Protein AF-A0A0T5NWV4-F1 (afdb_monomer)

Foldseek 3Di:
DVVLLVVLLVVLVVLLVVLLVVLQVVLCVVLVPPPCNVVSNVLSVVLSVVLSVVLNVLSVVLSVCQVVVVVCNPVSSVVSSVVSNVVSVVSSVVSNVVSVVVSVVVVVVVVD

Nearest PDB structures (foldseek):
  5j0l-assembly3_F  TM=4.935E-01  e=6.313E+00  synthetic construct
  4uy3-assembly1_A  TM=4.030E-01  e=5.336E+00  Staphylococcus aureus
  8rz0-assembly3_E  TM=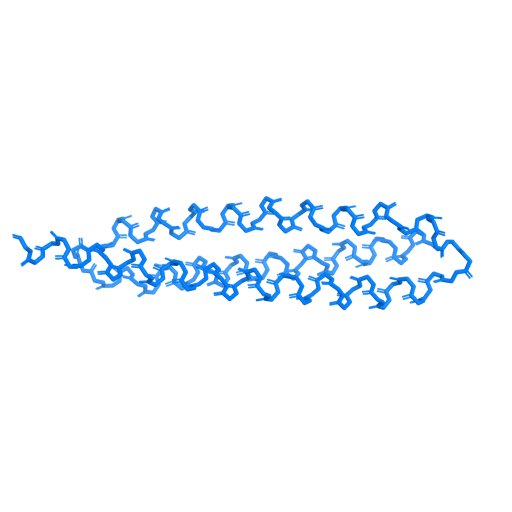3.520E-01  e=9.883E+00  synthetic construct

Structure (mmCIF, N/CA/C/O backbone):
data_AF-A0A0T5NWV4-F1
#
_entry.id   AF-A0A0T5NWV4-F1
#
loop_
_atom_site.group_PDB
_atom_site.id
_atom_site.type_symbol
_atom_site.label_atom_id
_atom_site.label_alt_id
_atom_site.label_comp_id
_atom_site.label_asym_id
_atom_site.label_entity_id
_atom_site.label_seq_id
_atom_site.pdbx_PDB_ins_code
_atom_site.Cartn_x
_atom_site.Cartn_y
_atom_site.Cartn_z
_atom_site.occupancy
_atom_site.B_iso_or_equiv
_atom_site.auth_seq_id
_atom_site.auth_comp_id
_atom_site.auth_asym_id
_atom_site.auth_atom_id
_atom_site.pdbx_PDB_model_num
ATOM 1 N N . MET A 1 1 ? 10.587 2.451 -20.907 1.00 79.25 1 MET A N 1
ATOM 2 C CA . MET A 1 1 ? 10.941 2.256 -19.482 1.00 79.25 1 MET A CA 1
ATOM 3 C C . MET A 1 1 ? 10.129 3.151 -18.555 1.00 79.25 1 MET A C 1
ATOM 5 O O . MET A 1 1 ? 9.377 2.618 -17.756 1.00 79.25 1 MET A O 1
ATOM 9 N N . MET A 1 2 ? 10.230 4.485 -18.679 1.00 84.50 2 MET A N 1
ATOM 10 C CA . MET A 1 2 ? 9.574 5.409 -17.738 1.00 84.50 2 MET A CA 1
ATOM 11 C C . MET A 1 2 ? 8.054 5.282 -17.689 1.00 84.50 2 MET A C 1
ATOM 13 O O . MET A 1 2 ? 7.494 5.255 -16.601 1.00 84.50 2 MET A O 1
ATOM 17 N N . VAL A 1 3 ? 7.399 5.114 -18.842 1.00 87.94 3 VAL A N 1
ATOM 18 C CA . VAL A 1 3 ? 5.945 4.891 -18.889 1.00 87.94 3 VAL A CA 1
ATOM 19 C C . VAL A 1 3 ? 5.552 3.651 -18.079 1.00 87.94 3 VAL A C 1
ATOM 21 O O . VAL A 1 3 ? 4.693 3.760 -17.216 1.00 87.94 3 VAL A O 1
ATOM 24 N N . PHE A 1 4 ? 6.239 2.517 -18.277 1.00 86.94 4 PHE A N 1
ATOM 25 C CA . PHE A 1 4 ? 5.974 1.272 -17.542 1.00 86.94 4 PHE A CA 1
ATOM 26 C C . PHE A 1 4 ? 6.171 1.420 -16.030 1.00 86.94 4 PHE A C 1
ATOM 28 O O . PHE A 1 4 ? 5.342 0.947 -15.254 1.00 86.94 4 PHE A O 1
ATOM 35 N N . LEU A 1 5 ? 7.237 2.107 -15.612 1.00 88.00 5 LEU A N 1
ATOM 36 C CA . LEU A 1 5 ? 7.539 2.347 -14.201 1.00 88.00 5 LEU A CA 1
ATOM 37 C C . LEU A 1 5 ? 6.480 3.241 -13.535 1.00 88.00 5 LEU A C 1
ATOM 39 O O . LEU A 1 5 ? 5.979 2.904 -12.465 1.00 88.00 5 LEU A O 1
ATOM 43 N N . LEU A 1 6 ? 6.081 4.332 -14.197 1.00 90.38 6 LEU A N 1
ATOM 44 C CA . LEU A 1 6 ? 5.016 5.220 -13.720 1.00 90.38 6 LEU A CA 1
ATOM 45 C C . LEU A 1 6 ? 3.670 4.496 -13.643 1.00 90.38 6 LEU A C 1
ATOM 47 O O . LEU A 1 6 ? 2.975 4.608 -12.634 1.00 90.38 6 LEU A O 1
ATOM 51 N N . SER A 1 7 ? 3.317 3.712 -14.667 1.00 91.31 7 SER A N 1
ATOM 52 C CA . SER A 1 7 ? 2.093 2.909 -14.639 1.00 91.31 7 SER A CA 1
ATOM 53 C C . SER A 1 7 ? 2.123 1.862 -13.525 1.00 91.31 7 SER A C 1
ATOM 55 O O . SER A 1 7 ? 1.119 1.699 -12.841 1.00 91.31 7 SER A O 1
ATOM 57 N N . PHE A 1 8 ? 3.265 1.204 -13.287 1.00 91.62 8 PHE A N 1
ATOM 58 C CA . PHE A 1 8 ? 3.418 0.223 -12.209 1.00 91.62 8 PHE A CA 1
ATOM 59 C C . PHE A 1 8 ? 3.208 0.868 -10.836 1.00 91.62 8 PHE A C 1
ATOM 61 O O . PHE A 1 8 ? 2.383 0.392 -10.060 1.00 91.62 8 PHE A O 1
ATOM 68 N N . ILE A 1 9 ? 3.897 1.980 -10.560 1.00 91.88 9 ILE A N 1
ATOM 69 C CA . ILE A 1 9 ? 3.762 2.711 -9.294 1.00 91.88 9 ILE A CA 1
ATOM 70 C C . ILE A 1 9 ? 2.317 3.189 -9.107 1.00 91.88 9 ILE A C 1
ATOM 72 O O . ILE A 1 9 ? 1.751 3.007 -8.031 1.00 91.88 9 ILE A O 1
ATOM 76 N N . GLY A 1 10 ? 1.697 3.745 -10.152 1.00 92.75 10 GLY A N 1
ATOM 77 C CA . GLY A 1 10 ? 0.310 4.208 -10.104 1.00 92.75 10 GLY A CA 1
ATOM 78 C C . GLY A 1 10 ? -0.684 3.087 -9.789 1.00 92.75 10 GLY A C 1
ATOM 79 O O . GLY A 1 10 ? -1.492 3.224 -8.872 1.00 92.75 10 GLY A O 1
ATOM 80 N N . LEU A 1 11 ? -0.597 1.958 -10.498 1.00 92.88 11 LEU A N 1
ATOM 81 C CA . LEU A 1 11 ? -1.457 0.788 -10.280 1.00 92.88 11 LEU A CA 1
ATOM 82 C C . LEU A 1 11 ? -1.249 0.169 -8.893 1.00 92.88 11 LEU A C 1
ATOM 84 O O . LEU A 1 11 ? -2.222 -0.162 -8.215 1.00 92.88 11 LEU A O 1
ATOM 88 N N . ALA A 1 12 ? 0.001 0.039 -8.451 1.00 91.44 12 ALA A N 1
ATOM 89 C CA . ALA A 1 12 ? 0.325 -0.565 -7.166 1.00 91.44 12 ALA A CA 1
ATOM 90 C C . ALA A 1 12 ? -0.108 0.318 -5.983 1.00 91.44 12 ALA A C 1
ATOM 92 O O . ALA A 1 12 ? -0.686 -0.188 -5.020 1.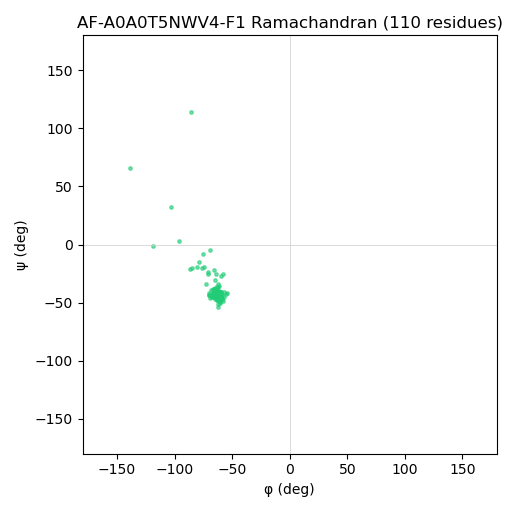00 91.44 12 ALA A O 1
ATOM 93 N N . LEU A 1 13 ? 0.093 1.639 -6.067 1.00 91.50 13 LEU A N 1
ATOM 94 C CA . LEU A 1 13 ? -0.407 2.581 -5.061 1.00 91.50 13 LEU A CA 1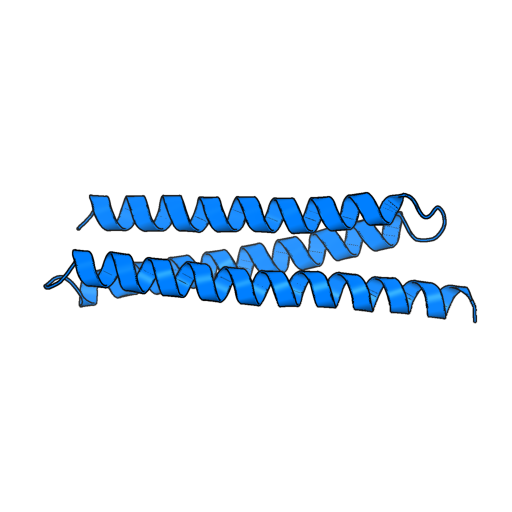
ATOM 95 C C . LEU A 1 13 ? -1.935 2.647 -5.048 1.00 91.50 13 LEU A C 1
ATOM 97 O O . LEU A 1 13 ? -2.524 2.714 -3.970 1.00 91.50 13 LEU A O 1
ATOM 101 N N . ALA A 1 14 ? -2.588 2.580 -6.212 1.00 93.56 14 ALA A N 1
ATOM 102 C CA . ALA A 1 14 ? -4.044 2.500 -6.286 1.00 93.56 14 ALA A CA 1
ATOM 103 C C . ALA A 1 14 ? -4.567 1.225 -5.605 1.00 93.56 14 ALA A C 1
ATOM 105 O O . ALA A 1 14 ? -5.480 1.302 -4.783 1.00 93.56 14 ALA A O 1
ATOM 106 N N . ALA A 1 15 ? -3.953 0.068 -5.876 1.00 92.00 15 ALA A N 1
ATOM 107 C CA . ALA A 1 15 ? -4.301 -1.192 -5.222 1.00 92.00 15 ALA A CA 1
A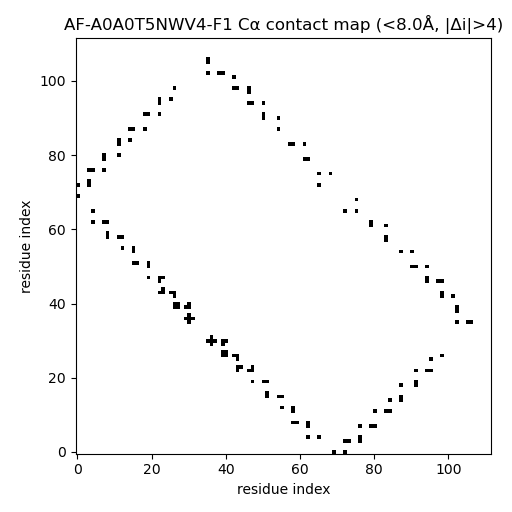TOM 108 C C . ALA A 1 15 ? -4.102 -1.117 -3.699 1.00 92.00 15 ALA A C 1
ATOM 110 O O . ALA A 1 15 ? -4.988 -1.506 -2.938 1.00 92.00 15 ALA A O 1
ATOM 111 N N . LEU A 1 16 ? -2.977 -0.553 -3.251 1.00 91.44 16 LEU A N 1
ATOM 112 C CA . LEU A 1 16 ? -2.689 -0.340 -1.835 1.00 91.44 16 LEU A CA 1
ATOM 113 C C . LEU A 1 16 ? -3.741 0.566 -1.184 1.00 91.44 16 LEU A C 1
ATOM 115 O O . LEU A 1 16 ? -4.301 0.200 -0.156 1.00 91.44 16 LEU A O 1
ATOM 119 N N . ALA A 1 17 ? -4.082 1.697 -1.803 1.00 92.62 17 ALA A N 1
ATOM 120 C CA . ALA A 1 17 ? -5.099 2.613 -1.294 1.00 92.62 17 ALA A CA 1
ATOM 121 C C . ALA A 1 17 ? -6.487 1.954 -1.192 1.00 92.62 17 ALA A C 1
ATOM 123 O O . ALA A 1 17 ? -7.190 2.145 -0.196 1.00 92.62 17 ALA A O 1
ATOM 124 N N . VAL A 1 18 ? -6.874 1.148 -2.188 1.00 95.38 18 VAL A N 1
ATOM 125 C CA . VAL A 1 18 ? -8.141 0.397 -2.184 1.00 95.38 18 VAL A CA 1
ATOM 126 C C . VAL A 1 18 ? -8.173 -0.615 -1.038 1.00 95.38 18 VAL A C 1
ATOM 128 O O . VAL A 1 18 ? -9.148 -0.652 -0.285 1.00 95.38 18 VAL A O 1
ATOM 131 N N . LEU A 1 19 ? -7.107 -1.399 -0.859 1.00 90.38 19 LEU A N 1
ATOM 132 C CA . LEU A 1 19 ? -7.020 -2.394 0.213 1.00 90.38 19 LEU A CA 1
ATOM 133 C C . LEU A 1 19 ? -7.005 -1.736 1.596 1.00 90.38 19 LEU A C 1
ATOM 135 O O . LEU A 1 19 ? -7.753 -2.154 2.478 1.00 90.38 19 LEU A O 1
ATOM 139 N N . THR A 1 20 ? -6.246 -0.655 1.777 1.00 91.62 20 THR A N 1
ATOM 140 C CA . THR A 1 20 ? -6.248 0.126 3.022 1.00 91.62 20 THR A CA 1
ATOM 141 C C . THR A 1 20 ? -7.642 0.663 3.337 1.00 91.62 20 THR A C 1
ATOM 143 O O . THR A 1 20 ? -8.104 0.563 4.476 1.00 91.62 20 THR A O 1
ATOM 146 N N . ARG A 1 21 ? -8.361 1.183 2.333 1.00 92.69 21 ARG A N 1
ATOM 147 C CA . ARG A 1 21 ? -9.747 1.636 2.511 1.00 92.69 21 ARG A CA 1
ATOM 148 C C . ARG A 1 21 ? -10.660 0.490 2.945 1.00 92.69 21 ARG A C 1
ATOM 150 O O . ARG A 1 21 ? -11.498 0.700 3.818 1.00 92.69 21 ARG A O 1
ATOM 157 N N . MET A 1 22 ? -10.482 -0.707 2.389 1.00 92.44 22 MET A N 1
ATOM 158 C CA . MET A 1 22 ? -11.234 -1.895 2.801 1.00 92.44 22 MET A CA 1
ATOM 159 C C . MET A 1 22 ? -10.938 -2.300 4.251 1.00 92.44 22 MET A C 1
ATOM 161 O O . MET A 1 22 ? -11.876 -2.598 4.986 1.00 92.44 22 MET A O 1
ATOM 165 N N . ILE A 1 23 ? -9.681 -2.237 4.709 1.00 88.44 23 ILE A N 1
ATOM 166 C CA . ILE A 1 23 ? -9.324 -2.498 6.120 1.00 88.44 23 ILE A CA 1
ATOM 167 C C . ILE A 1 23 ? -10.062 -1.521 7.049 1.00 88.44 23 ILE A C 1
ATOM 169 O O . ILE A 1 23 ? -10.677 -1.937 8.033 1.00 88.44 23 ILE A O 1
ATOM 173 N N . LEU A 1 24 ? -10.049 -0.226 6.720 1.00 87.56 24 LEU A N 1
ATOM 174 C CA . LEU A 1 24 ? -10.735 0.803 7.508 1.00 87.56 24 LEU A CA 1
ATOM 175 C C . LEU A 1 24 ? -12.260 0.632 7.491 1.00 87.56 24 LEU A C 1
ATOM 177 O O . LEU A 1 24 ? -12.902 0.804 8.527 1.00 87.56 24 LEU A O 1
ATOM 181 N N . LEU A 1 25 ? -12.836 0.259 6.343 1.00 88.75 25 LEU A N 1
ATOM 182 C CA . LEU A 1 25 ? -14.260 -0.061 6.218 1.00 88.75 25 LEU A CA 1
ATOM 183 C C . LEU A 1 25 ? -14.646 -1.234 7.124 1.00 88.75 25 LEU A C 1
ATOM 185 O O . LEU A 1 25 ? -15.605 -1.118 7.883 1.00 88.75 25 LEU A O 1
ATOM 189 N N . ILE A 1 26 ? -13.869 -2.321 7.126 1.00 86.12 26 ILE A N 1
ATOM 190 C CA . ILE A 1 26 ? -14.102 -3.472 8.014 1.00 86.12 26 ILE A CA 1
ATOM 191 C C . ILE A 1 26 ? -14.046 -3.041 9.486 1.00 86.12 26 ILE A C 1
ATOM 193 O O . ILE A 1 26 ? -14.919 -3.414 10.268 1.00 86.12 26 ILE A O 1
ATOM 197 N N . GLY A 1 27 ? -13.065 -2.214 9.860 1.00 82.38 27 GLY A N 1
ATOM 198 C CA . GLY A 1 27 ? -12.969 -1.654 11.210 1.00 82.38 27 GLY A CA 1
ATOM 199 C C . GLY A 1 27 ? -14.154 -0.762 11.592 1.00 82.38 27 GLY A C 1
ATOM 200 O O . GLY A 1 27 ? -14.572 -0.756 12.747 1.00 82.38 27 GLY A O 1
ATOM 201 N N . SER A 1 28 ? -14.727 -0.035 10.628 1.00 81.44 28 SER A N 1
ATOM 202 C CA . SER A 1 28 ? -15.911 0.801 10.857 1.00 81.44 28 SER A CA 1
ATOM 203 C C . SER A 1 28 ? -17.197 -0.007 11.049 1.00 81.44 28 SER A C 1
ATOM 205 O O . SER A 1 28 ? -18.006 0.373 11.885 1.00 81.44 28 SER A O 1
ATOM 207 N N . MET A 1 29 ? -17.347 -1.150 10.369 1.00 79.56 29 MET A N 1
ATOM 208 C CA . MET A 1 29 ? -18.506 -2.048 10.524 1.00 79.56 29 MET A CA 1
ATOM 209 C C . MET A 1 29 ? -18.507 -2.792 11.870 1.00 79.56 29 MET A C 1
ATOM 211 O O . MET A 1 29 ? -19.546 -3.189 12.375 1.00 79.56 29 MET A O 1
ATOM 215 N N . GLN A 1 30 ? -17.338 -2.981 12.487 1.00 70.06 30 GLN A N 1
ATOM 216 C CA . GLN A 1 30 ? -17.213 -3.586 13.824 1.00 70.06 30 GLN A CA 1
ATOM 217 C C . GLN A 1 30 ? -17.617 -2.615 14.951 1.00 70.06 30 GLN A C 1
ATOM 219 O O . GLN A 1 30 ? -17.690 -3.002 16.117 1.00 70.06 30 GLN A O 1
ATOM 224 N N . ARG A 1 31 ? -17.857 -1.342 14.615 1.00 58.22 31 ARG A N 1
ATOM 225 C CA . ARG A 1 31 ? -18.117 -0.256 15.564 1.00 58.22 31 ARG A CA 1
ATOM 226 C C . ARG A 1 31 ? -19.546 -0.236 16.102 1.00 58.22 31 ARG A C 1
ATOM 228 O O . ARG A 1 31 ? -19.777 0.406 17.120 1.00 58.22 31 ARG A O 1
ATOM 235 N N . ASP A 1 32 ? -20.461 -0.959 15.462 1.00 63.91 32 ASP A N 1
ATOM 236 C CA . ASP A 1 32 ? -21.869 -1.038 15.868 1.00 63.91 32 ASP A CA 1
ATOM 237 C C . ASP A 1 32 ? -22.072 -1.811 17.191 1.00 63.91 32 ASP A C 1
ATOM 239 O O . ASP A 1 32 ? -23.176 -1.849 17.727 1.00 63.91 32 ASP A O 1
ATOM 243 N N . CYS A 1 33 ? -21.009 -2.395 17.765 1.00 60.28 33 CYS A N 1
ATOM 244 C CA . CYS A 1 33 ? -21.015 -2.917 19.133 1.00 60.28 33 CYS A CA 1
ATOM 245 C C . CYS A 1 33 ? -20.671 -1.800 20.154 1.00 60.28 33 CYS A C 1
ATOM 247 O O . CYS A 1 33 ? -19.526 -1.334 20.175 1.00 60.28 33 CYS A O 1
ATOM 249 N N . PRO A 1 34 ? -21.609 -1.402 21.043 1.00 56.41 34 PRO A N 1
ATOM 250 C CA . PRO A 1 34 ? -21.481 -0.222 21.911 1.00 56.41 34 PRO A CA 1
ATOM 251 C C . PRO A 1 34 ? -20.337 -0.286 22.937 1.00 56.41 34 PRO A C 1
ATOM 253 O O . PRO A 1 34 ? -19.807 0.757 23.305 1.00 56.41 34 PRO A O 1
ATOM 256 N N . GLU A 1 35 ? -19.895 -1.478 23.350 1.00 59.91 35 GLU A N 1
ATOM 257 C CA . GLU A 1 35 ? -18.805 -1.623 24.333 1.00 59.91 35 GLU A CA 1
ATOM 258 C C . GLU A 1 35 ? -17.387 -1.614 23.738 1.00 59.91 35 GLU A C 1
ATOM 260 O O . GLU A 1 35 ? -16.421 -1.317 24.433 1.00 59.91 35 GLU A O 1
ATOM 265 N N . THR A 1 36 ? -17.222 -1.912 22.445 1.00 62.22 36 THR A N 1
ATOM 266 C CA . THR A 1 36 ? -15.891 -2.124 21.824 1.00 62.22 36 THR A CA 1
ATOM 267 C C . THR A 1 36 ? -15.558 -1.131 20.706 1.00 62.22 36 THR A C 1
ATOM 269 O O . THR A 1 36 ? -14.444 -1.137 20.172 1.00 62.22 36 THR A O 1
ATOM 272 N N . GLY A 1 37 ? -16.476 -0.216 20.378 1.00 64.31 37 GLY A N 1
ATOM 273 C CA . GLY A 1 37 ? -16.349 0.736 19.269 1.00 64.31 37 GLY A CA 1
ATOM 274 C C . GLY A 1 37 ? -15.079 1.615 19.251 1.00 64.31 37 GLY A C 1
ATOM 275 O O . GLY A 1 37 ? -14.500 1.795 18.172 1.00 64.31 37 GLY A O 1
ATOM 276 N N . PRO A 1 38 ? -14.595 2.171 20.382 1.00 71.00 38 PRO A N 1
ATOM 277 C CA . PRO A 1 38 ? -13.375 2.986 20.397 1.00 71.00 38 PRO A CA 1
ATOM 278 C C . PRO A 1 38 ? -12.107 2.157 20.152 1.00 71.00 38 PRO A C 1
ATOM 280 O O . PRO A 1 38 ? -11.258 2.551 19.347 1.00 71.00 38 PRO A O 1
ATOM 283 N N . ALA A 1 39 ? -12.008 0.990 20.797 1.00 75.25 39 ALA A N 1
ATOM 284 C CA . ALA A 1 39 ? -10.880 0.072 20.654 1.00 75.25 39 ALA A CA 1
ATOM 285 C C . ALA A 1 39 ? -10.792 -0.480 19.224 1.00 75.25 39 ALA A C 1
ATOM 287 O O . ALA A 1 39 ? -9.709 -0.520 18.638 1.00 75.25 39 ALA A O 1
ATOM 288 N N . ALA A 1 40 ? -11.939 -0.797 18.615 1.00 76.06 40 ALA A N 1
ATOM 289 C CA . ALA A 1 40 ? -12.002 -1.298 17.248 1.00 76.06 40 ALA A CA 1
ATOM 290 C C . ALA A 1 40 ? -11.440 -0.319 16.215 1.00 76.06 40 ALA A C 1
ATOM 292 O O . ALA A 1 40 ? -10.693 -0.712 15.316 1.00 76.06 40 ALA A O 1
ATOM 293 N N . ARG A 1 41 ? -11.737 0.976 16.371 1.00 78.38 41 ARG A N 1
ATOM 294 C CA . ARG A 1 41 ? -11.196 2.010 15.483 1.00 78.38 41 ARG A CA 1
ATOM 295 C C . ARG A 1 41 ? -9.690 2.162 15.644 1.00 78.38 41 ARG A C 1
ATOM 297 O O . ARG A 1 41 ? -8.996 2.318 14.642 1.00 78.38 41 ARG A O 1
ATOM 304 N N . LEU A 1 42 ? -9.198 2.141 16.881 1.00 83.62 42 LEU A N 1
ATOM 305 C CA . LEU A 1 42 ? -7.778 2.337 17.150 1.00 83.62 42 LEU A CA 1
ATOM 306 C C . LEU A 1 42 ? -6.950 1.213 16.513 1.00 83.62 42 LEU A C 1
ATOM 308 O O . LEU A 1 42 ? -5.984 1.495 15.811 1.00 83.62 42 LEU A O 1
ATOM 312 N N . VAL A 1 43 ? -7.393 -0.040 16.663 1.00 85.31 43 VAL A N 1
ATOM 313 C CA . VAL A 1 43 ? -6.715 -1.194 16.058 1.00 85.31 43 VAL A CA 1
ATOM 314 C C . VAL A 1 43 ? -6.833 -1.198 14.532 1.00 85.31 43 VAL A C 1
ATOM 316 O O . VAL A 1 43 ? -5.862 -1.487 13.839 1.00 85.31 43 VAL A O 1
ATOM 319 N N . ALA A 1 44 ? -7.988 -0.826 13.974 1.00 85.19 44 ALA A N 1
ATOM 320 C CA . ALA A 1 44 ? -8.137 -0.722 12.522 1.00 85.19 44 ALA A CA 1
ATOM 321 C C . ALA A 1 44 ? -7.164 0.297 11.913 1.00 85.19 44 ALA A C 1
ATOM 323 O O . ALA A 1 44 ? -6.565 0.030 10.871 1.00 85.19 44 ALA A O 1
ATOM 324 N N . VAL A 1 45 ? -6.972 1.445 12.572 1.00 89.06 45 VAL A N 1
ATOM 325 C CA . VAL A 1 45 ? -6.037 2.478 12.114 1.00 89.06 45 VAL A CA 1
ATOM 326 C C . VAL A 1 45 ? -4.590 2.001 12.226 1.00 89.06 45 VAL A C 1
ATOM 328 O O . VAL A 1 45 ? -3.848 2.179 11.266 1.00 89.06 45 VAL A O 1
ATOM 331 N N . THR A 1 46 ? -4.183 1.365 13.329 1.00 89.69 46 THR A N 1
ATOM 332 C CA . THR A 1 46 ? -2.796 0.881 13.487 1.00 89.69 46 THR A CA 1
ATOM 333 C C . THR A 1 46 ? -2.446 -0.233 12.502 1.00 89.69 46 THR A C 1
ATOM 335 O O . THR A 1 46 ? -1.347 -0.259 11.949 1.00 89.69 46 THR A O 1
ATOM 338 N N . VAL A 1 47 ? -3.385 -1.139 12.229 1.00 89.69 47 VAL A N 1
ATOM 339 C CA . VAL A 1 47 ? -3.204 -2.189 11.220 1.00 89.69 47 VAL A CA 1
ATOM 340 C C . VAL A 1 47 ? -3.135 -1.582 9.815 1.00 89.69 47 VAL A C 1
ATOM 342 O O . VAL A 1 47 ? -2.264 -1.951 9.026 1.00 89.69 47 VAL A O 1
ATOM 345 N N . ALA A 1 48 ? -4.010 -0.622 9.503 1.00 90.75 48 ALA A N 1
ATOM 346 C CA . ALA A 1 48 ? -4.017 0.060 8.211 1.00 90.75 48 ALA A CA 1
ATOM 347 C C . ALA A 1 48 ? -2.733 0.875 7.968 1.00 90.75 48 ALA A C 1
ATOM 349 O O . ALA A 1 48 ? -2.197 0.848 6.860 1.00 90.75 48 ALA A O 1
ATOM 350 N N . THR A 1 49 ? -2.204 1.568 8.983 1.00 91.06 49 THR A N 1
ATOM 351 C CA . THR A 1 49 ? -0.946 2.321 8.856 1.00 91.06 49 THR A CA 1
ATOM 352 C C . THR A 1 49 ? 0.246 1.395 8.649 1.00 91.06 49 THR A C 1
ATOM 354 O O . THR A 1 49 ? 1.065 1.665 7.772 1.00 91.06 49 THR A O 1
ATOM 357 N N . GLY A 1 50 ? 0.315 0.278 9.382 1.00 90.69 50 GLY A N 1
ATOM 358 C CA . GLY A 1 50 ? 1.342 -0.747 9.182 1.00 90.69 50 GLY A CA 1
ATOM 359 C C . GLY A 1 50 ? 1.302 -1.343 7.773 1.00 90.69 50 GLY A C 1
ATOM 360 O O . GLY A 1 50 ? 2.330 -1.402 7.099 1.00 90.69 50 GLY A O 1
ATOM 361 N N . PHE A 1 51 ? 0.110 -1.706 7.288 1.00 90.75 51 PHE A N 1
ATOM 362 C CA . PHE A 1 51 ? -0.078 -2.208 5.925 1.00 90.75 51 PHE A CA 1
ATOM 363 C C . PHE A 1 51 ? 0.346 -1.180 4.866 1.00 90.75 51 PHE A C 1
ATOM 365 O O . PHE A 1 51 ? 1.060 -1.534 3.930 1.00 90.75 51 PHE A O 1
ATOM 372 N N . CYS A 1 52 ? -0.016 0.097 5.035 1.00 92.38 52 CYS A N 1
ATOM 373 C CA . CYS A 1 52 ? 0.427 1.166 4.139 1.00 92.38 52 CYS A CA 1
ATOM 374 C C . CYS A 1 52 ? 1.949 1.331 4.126 1.00 92.38 52 CYS A C 1
ATOM 376 O O . CYS A 1 52 ? 2.535 1.421 3.050 1.00 92.38 52 CYS A O 1
ATOM 378 N N . ALA A 1 53 ? 2.587 1.374 5.298 1.00 93.44 53 ALA A N 1
ATOM 379 C CA . ALA A 1 53 ? 4.029 1.579 5.409 1.00 93.44 53 ALA A CA 1
ATOM 380 C C . ALA A 1 53 ? 4.814 0.432 4.753 1.00 93.44 53 ALA A C 1
ATOM 382 O O . ALA A 1 53 ? 5.709 0.672 3.940 1.00 93.44 53 ALA A O 1
ATOM 383 N N . ILE A 1 54 ? 4.434 -0.814 5.051 1.00 92.69 54 ILE A N 1
ATOM 384 C CA . ILE A 1 54 ? 5.078 -2.009 4.490 1.00 92.69 54 ILE A CA 1
ATOM 385 C C . ILE A 1 54 ? 4.774 -2.131 2.995 1.00 92.69 54 ILE A C 1
ATOM 387 O O . ILE A 1 54 ? 5.681 -2.359 2.196 1.00 92.69 54 ILE A O 1
ATOM 391 N N . GLY A 1 55 ? 3.513 -1.947 2.599 1.00 89.56 55 GLY A N 1
ATOM 392 C CA . GLY A 1 55 ? 3.090 -2.040 1.207 1.00 89.56 55 GLY A CA 1
ATOM 393 C C . GLY A 1 55 ? 3.772 -0.995 0.322 1.00 89.56 55 GLY A C 1
ATOM 394 O O . GLY A 1 55 ? 4.263 -1.341 -0.749 1.00 89.56 55 GLY A O 1
ATOM 395 N N . ALA A 1 56 ? 3.887 0.256 0.780 1.00 91.50 56 ALA A N 1
ATOM 396 C CA . ALA A 1 56 ? 4.589 1.306 0.043 1.00 91.50 56 ALA A CA 1
ATOM 397 C C . ALA A 1 56 ? 6.083 0.981 -0.105 1.00 91.50 56 ALA A C 1
ATOM 399 O O . ALA A 1 56 ? 6.631 1.105 -1.201 1.00 91.50 56 ALA A O 1
ATOM 400 N N . GLY A 1 57 ? 6.721 0.495 0.966 1.00 91.25 57 GLY A N 1
ATOM 401 C CA . GLY A 1 57 ? 8.105 0.022 0.925 1.00 91.25 57 GLY A CA 1
ATOM 402 C C . GLY A 1 57 ? 8.307 -1.114 -0.082 1.00 91.25 57 GLY A C 1
ATOM 403 O O . GLY A 1 57 ? 9.222 -1.048 -0.900 1.00 91.25 57 GLY A O 1
ATOM 404 N N . GLY A 1 58 ? 7.420 -2.113 -0.090 1.00 90.38 58 GLY A N 1
ATOM 405 C CA . GLY A 1 58 ? 7.470 -3.232 -1.037 1.00 90.38 58 GLY A CA 1
ATOM 406 C C . GLY A 1 58 ? 7.320 -2.792 -2.495 1.00 90.38 58 GLY A C 1
ATOM 407 O O . GLY A 1 58 ? 8.092 -3.218 -3.352 1.00 90.38 58 GLY A O 1
ATOM 408 N N . VAL A 1 59 ? 6.380 -1.885 -2.779 1.00 92.69 59 VAL A N 1
ATOM 409 C CA . VAL A 1 59 ? 6.181 -1.328 -4.129 1.00 92.69 59 VAL A CA 1
ATOM 410 C C . VAL A 1 59 ? 7.414 -0.555 -4.602 1.00 92.69 59 VAL A C 1
ATOM 412 O O . VAL A 1 59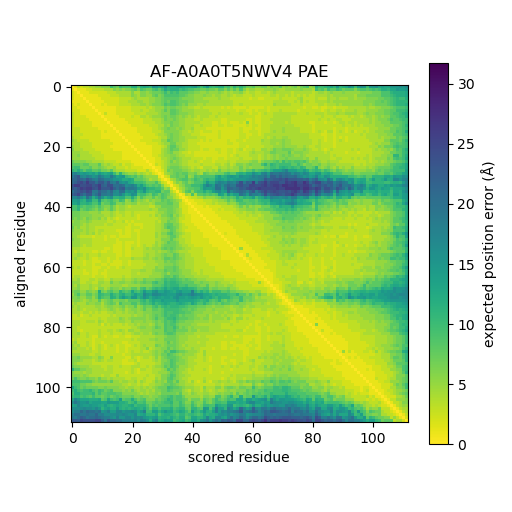 ? 7.841 -0.730 -5.744 1.00 92.69 59 VAL A O 1
ATOM 415 N N . LEU A 1 60 ? 8.023 0.258 -3.733 1.00 92.56 60 LEU A N 1
ATOM 416 C CA . LEU A 1 60 ? 9.246 0.996 -4.061 1.00 92.56 60 LEU A CA 1
ATOM 417 C C . LEU A 1 60 ? 10.441 0.067 -4.293 1.00 92.56 60 LEU A C 1
ATOM 419 O O . LEU A 1 60 ? 11.222 0.307 -5.210 1.00 92.56 60 LEU A O 1
ATOM 423 N N . LEU A 1 61 ? 10.562 -1.009 -3.513 1.00 92.31 61 LEU A N 1
ATOM 424 C CA . LEU A 1 61 ? 11.626 -2.001 -3.676 1.00 92.31 61 LEU A CA 1
ATOM 425 C C . LEU A 1 61 ? 11.508 -2.708 -5.037 1.00 92.31 61 LEU A C 1
ATOM 427 O O . LEU A 1 61 ? 12.491 -2.811 -5.770 1.00 92.31 61 LEU A O 1
ATOM 431 N N . ILE A 1 62 ? 10.293 -3.107 -5.431 1.00 91.00 62 ILE A N 1
ATOM 432 C CA . ILE A 1 62 ? 10.041 -3.693 -6.757 1.00 91.00 62 ILE A CA 1
ATOM 433 C C . ILE A 1 62 ? 10.357 -2.678 -7.864 1.00 91.00 62 ILE A C 1
ATOM 435 O O . ILE A 1 62 ? 11.033 -3.021 -8.832 1.00 91.00 62 ILE A O 1
ATOM 439 N N . ALA A 1 63 ? 9.932 -1.419 -7.717 1.00 89.00 63 ALA A N 1
ATOM 440 C CA . ALA A 1 63 ? 10.232 -0.369 -8.691 1.00 89.00 63 ALA A CA 1
ATOM 441 C C . ALA A 1 63 ? 11.745 -0.107 -8.824 1.00 89.00 63 ALA A C 1
ATOM 443 O O . ALA A 1 63 ? 12.236 0.107 -9.932 1.00 89.00 63 ALA A O 1
ATOM 444 N N . ALA A 1 64 ? 12.503 -0.179 -7.726 1.00 90.19 64 ALA A N 1
ATOM 445 C CA . ALA A 1 64 ? 13.958 -0.030 -7.730 1.00 90.19 64 ALA A CA 1
ATOM 446 C C . ALA A 1 64 ? 14.681 -1.165 -8.480 1.00 90.19 64 ALA A C 1
ATOM 448 O O . ALA A 1 64 ? 15.798 -0.968 -8.957 1.00 90.19 64 ALA A O 1
ATOM 449 N N . ALA A 1 65 ? 14.045 -2.331 -8.638 1.00 88.75 65 ALA A N 1
ATOM 450 C CA . ALA A 1 65 ? 14.595 -3.455 -9.392 1.00 88.75 65 ALA A CA 1
ATOM 451 C C . ALA A 1 65 ? 14.412 -3.327 -10.920 1.00 88.75 65 ALA A C 1
ATOM 453 O O . ALA A 1 65 ? 15.139 -3.964 -11.682 1.00 88.75 65 ALA A O 1
ATOM 454 N N . PHE A 1 66 ? 13.490 -2.485 -11.402 1.00 85.31 66 PHE A N 1
ATOM 455 C CA . PHE A 1 66 ? 13.233 -2.294 -12.838 1.00 85.31 66 PHE A CA 1
ATOM 456 C C . PHE A 1 66 ? 14.458 -1.893 -13.682 1.00 85.31 66 PHE A C 1
ATOM 458 O O . PHE A 1 66 ? 14.602 -2.452 -14.772 1.00 85.31 66 PHE A O 1
ATOM 465 N N . PRO A 1 67 ? 15.351 -0.973 -13.258 1.00 85.56 67 PRO A N 1
ATOM 466 C CA . PRO A 1 67 ? 16.534 -0.626 -14.051 1.00 85.56 67 PRO A CA 1
ATOM 467 C C . PRO A 1 67 ? 17.466 -1.817 -14.320 1.00 85.56 67 PRO A C 1
ATOM 469 O O . PRO A 1 67 ? 18.118 -1.839 -15.362 1.00 85.56 67 PRO A O 1
ATOM 472 N N . PHE A 1 68 ? 17.489 -2.837 -13.455 1.00 85.56 68 PHE A N 1
ATOM 473 C CA . PHE A 1 68 ? 18.284 -4.050 -13.687 1.00 85.56 68 PHE A CA 1
ATOM 474 C C . PHE A 1 68 ? 17.720 -4.932 -14.813 1.00 85.56 68 PHE A C 1
ATOM 476 O O . PHE A 1 68 ? 18.467 -5.678 -15.441 1.00 85.56 68 PHE A O 1
ATOM 483 N N . LEU A 1 69 ? 16.423 -4.822 -15.119 1.00 83.44 69 LEU A N 1
ATOM 484 C CA . LEU A 1 69 ? 15.744 -5.575 -16.183 1.00 83.44 69 LEU A CA 1
ATOM 485 C C . LEU A 1 69 ? 15.502 -4.716 -17.435 1.00 83.44 69 LEU A C 1
ATOM 487 O O . LEU A 1 69 ? 14.535 -4.915 -18.175 1.00 83.44 69 LEU A O 1
ATOM 491 N N . ALA A 1 70 ? 16.403 -3.769 -17.713 1.00 79.12 70 ALA A N 1
ATOM 492 C CA . ALA A 1 70 ? 16.231 -2.802 -18.795 1.00 79.12 70 ALA A CA 1
ATOM 493 C C . ALA A 1 70 ? 16.046 -3.422 -20.196 1.00 79.12 70 ALA A C 1
ATOM 495 O O . ALA A 1 70 ? 15.429 -2.828 -21.078 1.00 79.12 70 ALA A O 1
ATOM 496 N N . GLN A 1 71 ? 16.561 -4.632 -20.381 1.00 84.62 71 GLN A N 1
ATOM 497 C CA . GLN A 1 71 ? 16.525 -5.407 -21.621 1.00 84.62 71 GLN A CA 1
ATOM 498 C C . GLN A 1 71 ? 15.155 -6.060 -21.904 1.00 84.62 71 GLN A C 1
ATOM 500 O O . GLN A 1 71 ? 14.854 -6.353 -23.057 1.00 84.62 71 GLN A O 1
ATOM 505 N N . ALA A 1 72 ? 14.294 -6.236 -20.893 1.00 86.69 72 ALA A N 1
ATOM 506 C CA . ALA A 1 72 ? 12.969 -6.852 -21.038 1.00 86.69 72 ALA A CA 1
ATOM 507 C C . ALA A 1 72 ? 11.890 -6.111 -20.212 1.00 86.69 72 ALA A C 1
ATOM 509 O O . ALA A 1 72 ? 11.314 -6.672 -19.274 1.00 86.69 72 ALA A O 1
ATOM 510 N N . PRO A 1 73 ? 11.566 -4.849 -20.560 1.00 82.62 73 PRO A N 1
ATOM 511 C CA . PRO A 1 73 ? 10.711 -3.983 -19.742 1.00 82.62 73 PRO A CA 1
ATOM 512 C C . PRO A 1 73 ? 9.266 -4.484 -19.607 1.00 82.62 73 PRO A C 1
ATOM 514 O O . PRO A 1 73 ? 8.629 -4.250 -18.584 1.00 82.62 73 PRO A O 1
ATOM 517 N N . VAL A 1 74 ? 8.746 -5.187 -20.618 1.00 87.25 74 VAL A N 1
ATOM 518 C CA . VAL A 1 74 ? 7.379 -5.736 -20.601 1.00 87.25 74 VAL A CA 1
ATOM 519 C C . VAL A 1 74 ? 7.267 -6.893 -19.606 1.00 87.25 74 VAL A C 1
ATOM 521 O O . VAL A 1 74 ? 6.322 -6.946 -18.824 1.00 87.25 74 VAL A O 1
ATOM 524 N N . VAL A 1 75 ? 8.255 -7.792 -19.586 1.00 88.88 75 VAL A N 1
ATOM 525 C CA . VAL A 1 75 ? 8.283 -8.929 -18.652 1.00 88.88 75 VAL A CA 1
ATOM 526 C C . VAL A 1 75 ? 8.453 -8.431 -17.218 1.00 88.88 75 VAL A C 1
ATOM 528 O O . VAL A 1 75 ? 7.704 -8.848 -16.337 1.00 88.88 75 VAL A O 1
ATOM 531 N N . ALA A 1 76 ? 9.370 -7.481 -16.996 1.00 87.44 76 ALA A N 1
ATOM 532 C CA . ALA A 1 76 ? 9.567 -6.845 -15.694 1.00 87.44 76 ALA A CA 1
ATOM 533 C C . ALA A 1 76 ? 8.276 -6.197 -15.167 1.00 87.44 76 ALA A C 1
ATOM 535 O O . ALA A 1 76 ? 7.950 -6.340 -13.990 1.00 87.44 76 ALA A O 1
ATOM 536 N N . PHE A 1 77 ? 7.510 -5.546 -16.049 1.00 87.88 77 PHE A N 1
ATOM 537 C CA . PHE A 1 77 ? 6.223 -4.953 -15.703 1.00 87.88 77 PHE A CA 1
ATOM 538 C C . PHE A 1 77 ? 5.201 -5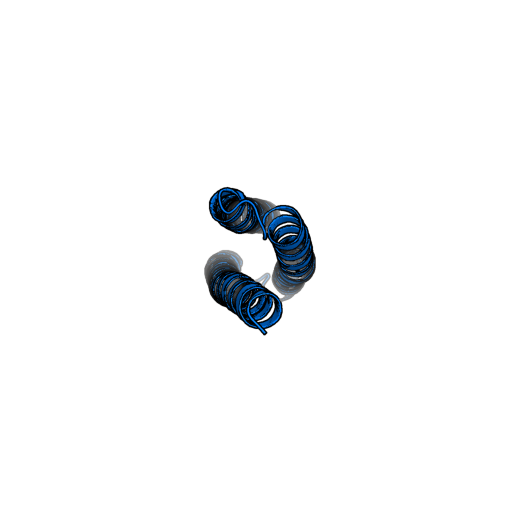.997 -15.237 1.00 87.88 77 PHE A C 1
ATOM 540 O O . PHE A 1 77 ? 4.670 -5.863 -14.138 1.00 87.88 77 PHE A O 1
ATOM 547 N N . PHE A 1 78 ? 4.941 -7.048 -16.024 1.00 90.31 78 PHE A N 1
ATOM 548 C CA . PHE A 1 78 ? 3.940 -8.062 -15.666 1.00 90.31 78 PHE A CA 1
ATOM 549 C C . PHE A 1 78 ? 4.321 -8.854 -14.413 1.00 90.31 78 PHE A C 1
ATOM 551 O O . PHE A 1 78 ? 3.478 -9.064 -13.540 1.00 90.31 78 PHE A O 1
ATOM 558 N N . VAL A 1 79 ? 5.588 -9.260 -14.298 1.00 90.69 79 VAL A N 1
ATOM 559 C CA . VAL A 1 79 ? 6.079 -10.000 -13.129 1.00 90.69 79 VAL A CA 1
ATOM 560 C C . VAL A 1 79 ? 6.063 -9.112 -11.888 1.00 90.69 79 VAL A C 1
ATOM 562 O O . VAL A 1 79 ? 5.564 -9.534 -10.848 1.00 90.69 79 VAL A O 1
ATOM 565 N N . GLY A 1 80 ? 6.541 -7.868 -11.996 1.00 90.44 80 GLY A N 1
ATOM 566 C CA . GLY A 1 80 ? 6.526 -6.909 -10.893 1.00 90.44 80 GLY A CA 1
ATOM 567 C C . GLY A 1 80 ? 5.109 -6.594 -10.418 1.00 90.44 80 GLY A C 1
ATOM 568 O O . GLY A 1 80 ? 4.853 -6.602 -9.216 1.00 90.44 80 GLY A O 1
ATOM 569 N N . LEU A 1 81 ? 4.172 -6.376 -11.349 1.00 89.81 81 LEU A N 1
ATOM 570 C CA . LEU A 1 81 ? 2.761 -6.131 -11.040 1.00 89.81 81 LEU A CA 1
ATOM 571 C C . LEU A 1 81 ? 2.122 -7.341 -10.349 1.00 89.81 81 LEU A C 1
ATOM 573 O O . LEU A 1 81 ? 1.483 -7.183 -9.311 1.00 89.81 81 LEU A O 1
ATOM 577 N N . GLY A 1 82 ? 2.331 -8.546 -10.885 1.00 91.50 82 GLY A N 1
ATOM 578 C CA . GLY A 1 82 ? 1.830 -9.781 -10.284 1.00 91.50 82 GLY A CA 1
ATOM 579 C C . GLY A 1 82 ? 2.376 -9.999 -8.873 1.00 91.50 82 GLY A C 1
ATOM 580 O O . GLY A 1 82 ? 1.605 -10.262 -7.951 1.00 91.50 82 GLY A O 1
ATOM 581 N N . LEU A 1 83 ? 3.686 -9.812 -8.684 1.00 92.06 83 LEU A N 1
ATOM 582 C CA . LEU A 1 83 ? 4.342 -9.932 -7.381 1.00 92.06 83 LEU A CA 1
ATOM 583 C C . LEU A 1 83 ? 3.790 -8.908 -6.380 1.00 92.06 83 LEU A C 1
ATOM 585 O O . LEU A 1 83 ? 3.442 -9.270 -5.259 1.00 92.06 83 LEU A O 1
ATOM 589 N N . ALA A 1 84 ? 3.653 -7.645 -6.793 1.00 92.06 84 ALA A N 1
ATOM 590 C CA . ALA A 1 84 ? 3.117 -6.586 -5.946 1.00 92.06 84 ALA A CA 1
ATOM 591 C C . ALA A 1 84 ? 1.681 -6.893 -5.501 1.00 92.06 84 ALA A C 1
ATOM 593 O O . ALA A 1 84 ? 1.380 -6.824 -4.311 1.00 92.06 84 ALA A O 1
ATOM 594 N N . VAL A 1 85 ? 0.802 -7.282 -6.431 1.00 91.88 85 VAL A N 1
ATOM 595 C CA . VAL A 1 85 ? -0.599 -7.606 -6.121 1.00 91.88 85 VAL A CA 1
ATOM 596 C C . VAL A 1 85 ? -0.698 -8.829 -5.209 1.00 91.88 85 VAL A C 1
ATOM 598 O O . VAL A 1 85 ? -1.473 -8.803 -4.253 1.00 91.88 85 VAL A O 1
ATOM 601 N N . LEU A 1 86 ? 0.112 -9.868 -5.440 1.00 92.94 86 LEU A N 1
ATOM 602 C CA . LEU A 1 86 ? 0.173 -11.037 -4.559 1.00 92.94 86 LEU A CA 1
ATOM 603 C C . LEU A 1 86 ? 0.613 -10.653 -3.141 1.00 92.94 86 LEU A C 1
ATOM 605 O O . LEU A 1 86 ? -0.076 -10.990 -2.179 1.00 92.94 86 LEU A O 1
ATOM 609 N N . CYS A 1 87 ? 1.709 -9.903 -2.992 1.00 91.31 87 CYS A N 1
ATOM 610 C CA . CYS A 1 87 ? 2.191 -9.454 -1.684 1.00 91.31 87 CYS A CA 1
ATOM 611 C C . CYS A 1 87 ? 1.165 -8.570 -0.958 1.00 91.31 87 CYS A C 1
ATOM 613 O O . CYS A 1 87 ? 0.935 -8.751 0.239 1.00 91.31 87 CYS A O 1
ATOM 615 N N . LEU A 1 88 ? 0.513 -7.650 -1.674 1.00 90.19 88 LEU A N 1
ATOM 616 C CA . LEU A 1 88 ? -0.532 -6.793 -1.113 1.00 90.19 88 LEU A CA 1
ATOM 617 C C . LEU A 1 88 ? -1.767 -7.601 -0.689 1.00 90.19 88 LEU A C 1
ATOM 619 O O . LEU A 1 88 ? -2.311 -7.355 0.387 1.00 90.19 88 LEU A O 1
ATOM 623 N N . GLY A 1 89 ? -2.186 -8.595 -1.477 1.00 91.12 89 GLY A N 1
ATOM 624 C CA . GLY A 1 89 ? -3.307 -9.478 -1.139 1.00 91.12 89 GLY A CA 1
ATOM 625 C C . GLY A 1 89 ? -3.032 -10.362 0.084 1.00 91.12 89 GLY A C 1
ATOM 626 O O . GLY A 1 89 ? -3.888 -10.494 0.966 1.00 91.12 89 GLY A O 1
ATOM 627 N N . LEU A 1 90 ? -1.819 -10.917 0.186 1.00 92.25 90 LEU A N 1
ATOM 628 C CA . LEU A 1 90 ? -1.384 -11.691 1.354 1.00 92.25 90 LEU A CA 1
ATOM 629 C C . LEU A 1 90 ? -1.310 -10.811 2.610 1.00 92.25 90 LEU A C 1
ATOM 631 O O . LEU A 1 90 ? -1.841 -11.185 3.658 1.00 92.25 90 LEU A O 1
ATOM 635 N N . GLY A 1 91 ? -0.726 -9.614 2.494 1.00 90.50 91 GLY A N 1
ATOM 636 C CA . GLY A 1 91 ? -0.656 -8.640 3.584 1.00 90.50 91 GLY A CA 1
ATOM 637 C C . GLY A 1 91 ? -2.037 -8.180 4.057 1.00 90.50 91 GLY A C 1
ATOM 638 O O . GLY A 1 91 ? -2.280 -8.109 5.260 1.00 90.50 91 GLY A O 1
ATOM 639 N N . PHE A 1 92 ? -2.969 -7.943 3.130 1.00 90.50 92 PHE A N 1
ATOM 640 C CA . PHE A 1 92 ? -4.355 -7.591 3.445 1.00 90.50 92 PHE A CA 1
ATOM 641 C C . PHE A 1 92 ? -5.061 -8.709 4.222 1.00 90.50 92 PHE A C 1
ATOM 643 O O . PHE A 1 92 ? -5.702 -8.451 5.240 1.00 90.50 92 PHE A O 1
ATOM 650 N N . SER A 1 93 ? -4.898 -9.961 3.788 1.00 91.62 93 SER A N 1
ATOM 651 C CA . SER A 1 93 ? -5.498 -11.120 4.462 1.00 91.62 93 SER A CA 1
ATOM 652 C C . SER A 1 93 ? -4.981 -11.263 5.897 1.00 91.62 93 SER A C 1
ATOM 654 O O . SER A 1 93 ? -5.765 -11.442 6.833 1.00 91.62 93 SER A O 1
ATOM 656 N N . HIS A 1 94 ? -3.670 -11.092 6.094 1.00 91.75 94 HIS A N 1
ATOM 657 C CA . HIS A 1 94 ? -3.060 -11.071 7.423 1.00 91.75 94 HIS A CA 1
ATOM 658 C C . HIS A 1 94 ? -3.564 -9.906 8.283 1.00 91.75 94 HIS A C 1
ATOM 660 O O . HIS A 1 94 ? -3.897 -10.108 9.450 1.00 91.75 94 HIS A O 1
ATOM 666 N N . ALA A 1 95 ? -3.663 -8.704 7.714 1.00 89.19 95 ALA A N 1
ATOM 667 C CA . ALA A 1 95 ? -4.156 -7.512 8.399 1.00 89.19 95 ALA A CA 1
ATOM 668 C C . ALA A 1 95 ? -5.594 -7.698 8.915 1.00 89.19 95 ALA A C 1
ATOM 670 O O . ALA A 1 95 ? -5.877 -7.436 10.086 1.00 89.19 95 ALA A O 1
ATOM 671 N N . VAL A 1 96 ? -6.494 -8.216 8.073 1.00 88.00 96 VAL A N 1
ATOM 672 C CA . VAL A 1 96 ? -7.890 -8.486 8.454 1.00 88.00 96 VAL A CA 1
ATOM 673 C C . VAL A 1 96 ? -7.977 -9.569 9.531 1.00 88.00 96 VAL A C 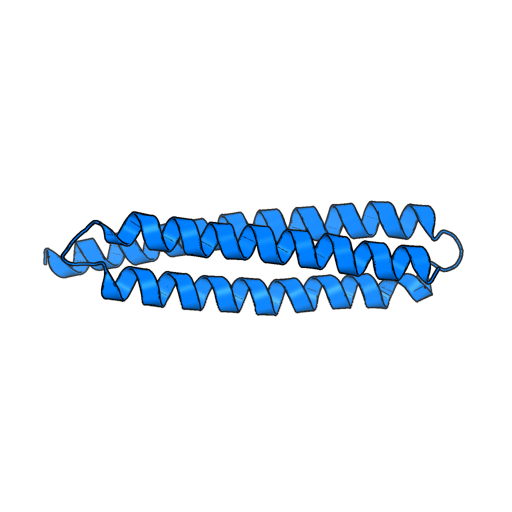1
ATOM 675 O O . VAL A 1 96 ? -8.778 -9.442 10.459 1.00 88.00 96 VAL A O 1
ATOM 678 N N . ASN A 1 97 ? -7.150 -10.613 9.450 1.00 91.69 97 ASN A N 1
ATOM 679 C CA . ASN A 1 97 ? -7.114 -11.654 10.475 1.00 91.69 97 ASN A CA 1
ATOM 680 C C . ASN A 1 97 ? -6.663 -11.095 11.836 1.00 91.69 97 ASN A C 1
ATOM 682 O O . ASN A 1 97 ? -7.326 -11.318 12.848 1.00 91.69 97 ASN A O 1
ATOM 686 N N . THR A 1 98 ? -5.593 -10.297 11.861 1.00 88.12 98 THR A N 1
ATOM 687 C CA . THR A 1 98 ? -5.106 -9.633 13.083 1.00 88.12 98 THR A CA 1
ATOM 688 C C . THR A 1 98 ? -6.165 -8.713 13.686 1.00 88.12 98 THR A C 1
ATOM 690 O O . THR A 1 98 ? -6.367 -8.716 14.903 1.00 88.12 98 THR A O 1
ATOM 693 N N . LEU A 1 99 ? -6.894 -7.970 12.848 1.00 83.88 99 LEU A N 1
ATOM 694 C CA . LEU A 1 99 ? -8.001 -7.126 13.294 1.00 83.88 99 LEU A CA 1
ATOM 695 C C . LEU A 1 99 ? -9.098 -7.958 13.980 1.00 83.88 99 LEU A C 1
ATOM 697 O O . LEU A 1 99 ? -9.548 -7.615 15.067 1.00 83.88 99 LEU A O 1
ATOM 701 N N . ARG A 1 100 ? -9.500 -9.092 13.398 1.00 83.25 100 ARG A N 1
ATOM 702 C CA . ARG A 1 100 ? -10.526 -9.964 14.000 1.00 83.25 100 ARG A CA 1
ATOM 703 C C . ARG A 1 100 ? -10.067 -10.588 15.317 1.00 83.25 100 ARG A C 1
ATOM 705 O O . ARG A 1 100 ? -10.840 -10.620 16.271 1.00 83.25 100 ARG A O 1
ATOM 712 N N . LEU A 1 101 ? -8.822 -11.057 15.384 1.00 86.94 101 LEU A N 1
ATOM 713 C CA . LEU A 1 101 ? -8.271 -11.702 16.580 1.00 86.94 101 LEU A CA 1
ATOM 714 C C . LEU A 1 101 ? -8.149 -10.733 17.761 1.00 86.94 101 LEU A C 1
ATOM 716 O O . LEU A 1 101 ? -8.482 -11.083 18.892 1.00 86.94 101 LEU A O 1
ATOM 720 N N . THR A 1 102 ? -7.694 -9.507 17.503 1.00 83.94 102 THR A N 1
ATOM 721 C CA . THR A 1 102 ? -7.567 -8.463 18.535 1.00 83.94 102 THR A CA 1
ATOM 722 C C . THR A 1 102 ? -8.930 -8.025 19.066 1.00 83.94 102 THR A C 1
ATOM 724 O O . THR A 1 102 ? -9.100 -7.891 20.278 1.00 83.94 102 THR A O 1
ATOM 727 N N . LEU A 1 103 ? -9.927 -7.895 18.187 1.00 78.50 103 LEU A N 1
ATOM 728 C CA . LEU A 1 103 ? -11.309 -7.602 18.569 1.00 78.50 103 LEU A CA 1
ATOM 729 C C . LEU A 1 103 ? -11.936 -8.729 19.393 1.00 78.50 103 LEU A C 1
ATOM 731 O O . LEU A 1 103 ? -12.502 -8.467 20.454 1.00 78.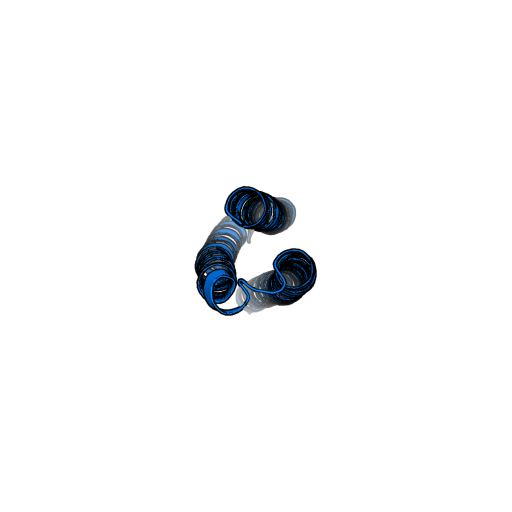50 103 LEU A O 1
ATOM 735 N N . TYR A 1 104 ? -11.780 -9.984 18.964 1.00 80.38 104 TYR A N 1
ATOM 736 C CA . TYR A 1 104 ? -12.238 -11.140 19.737 1.00 80.38 104 TYR A CA 1
ATOM 737 C C . TYR A 1 104 ? -11.608 -11.162 21.134 1.00 80.38 104 TYR A C 1
ATOM 739 O O . TYR A 1 104 ? -12.312 -11.313 22.131 1.00 80.38 104 TYR A O 1
ATOM 747 N N . ARG A 1 105 ? -10.295 -10.917 21.228 1.00 79.50 105 ARG A N 1
ATOM 748 C CA . ARG A 1 105 ? -9.593 -10.874 22.515 1.00 79.50 105 ARG A CA 1
ATOM 749 C C . ARG A 1 105 ? -10.081 -9.750 23.430 1.00 79.50 105 ARG A C 1
ATOM 751 O O . ARG A 1 105 ? -10.178 -9.974 24.630 1.00 79.50 105 ARG A O 1
ATOM 758 N N . SER A 1 106 ? -10.413 -8.576 22.886 1.00 75.06 106 SER A N 1
ATOM 759 C CA . SER A 1 106 ? -10.995 -7.492 23.690 1.00 75.06 106 SER A CA 1
ATOM 760 C C . SER A 1 106 ? -12.363 -7.849 24.274 1.00 75.06 106 SER A C 1
ATOM 762 O O . SER A 1 106 ? -12.619 -7.504 25.420 1.00 75.06 106 SER A O 1
ATOM 764 N N . LYS A 1 107 ? -13.205 -8.598 23.542 1.00 70.25 107 LYS A N 1
ATOM 765 C CA . LYS A 1 107 ? -14.489 -9.081 24.077 1.00 70.25 107 LYS A CA 1
ATOM 766 C C . LYS A 1 107 ? -14.301 -10.070 25.224 1.00 70.25 107 LYS A C 1
ATOM 768 O O . LYS A 1 107 ? -14.962 -9.934 26.240 1.00 70.25 107 LYS A O 1
ATOM 773 N N . VAL A 1 108 ? -13.378 -11.022 25.083 1.00 70.00 108 VAL A N 1
ATOM 774 C CA . VAL A 1 108 ? -13.093 -12.012 26.140 1.00 70.00 108 VAL A CA 1
ATOM 775 C C . VAL A 1 108 ? -12.598 -11.345 27.430 1.00 70.00 108 VAL A C 1
ATOM 777 O O . VAL A 1 108 ? -12.936 -11.798 28.513 1.00 70.00 108 VAL A O 1
ATOM 780 N N . LEU A 1 109 ? -11.815 -10.266 27.330 1.00 62.56 109 LEU A N 1
ATOM 781 C CA . LEU A 1 109 ? -11.329 -9.521 28.498 1.00 62.56 109 LEU A CA 1
ATOM 782 C C . LEU A 1 109 ? -12.399 -8.649 29.172 1.00 62.56 109 LEU A C 1
ATOM 784 O O . LEU A 1 109 ? -12.192 -8.251 30.309 1.00 62.56 109 LEU A O 1
ATOM 788 N N . ALA A 1 110 ? -13.488 -8.313 28.480 1.00 66.19 110 ALA A N 1
ATOM 789 C CA . ALA A 1 110 ? -14.589 -7.535 29.049 1.00 66.19 110 ALA A CA 1
ATOM 790 C C . ALA A 1 110 ? -15.605 -8.408 29.814 1.00 66.19 110 ALA A C 1
ATOM 792 O O . ALA A 1 110 ? -16.342 -7.888 30.642 1.00 66.19 110 ALA A O 1
ATOM 793 N N . ASP A 1 111 ? -15.633 -9.715 29.537 1.00 62.09 111 ASP A N 1
ATOM 794 C CA . ASP A 1 111 ? -16.549 -10.703 30.137 1.00 62.09 111 ASP A CA 1
ATOM 795 C C . ASP A 1 111 ? -15.924 -11.461 31.333 1.00 62.09 111 ASP A C 1
ATOM 797 O O . ASP A 1 111 ? -16.529 -12.380 31.881 1.00 62.09 111 ASP A O 1
ATOM 801 N N . SER A 1 112 ? -14.691 -11.112 31.726 1.00 57.56 112 SER A N 1
ATOM 802 C CA . SER A 1 112 ? -13.921 -11.767 32.796 1.00 57.56 112 SER A CA 1
ATOM 803 C C . SER A 1 112 ? -13.618 -10.825 33.950 1.00 57.56 112 SER A C 1
ATOM 805 O O . SER A 1 112 ? -13.412 -11.378 35.053 1.00 57.56 112 SER A O 1
#

Radius of gyration: 17.64 Å; Cα contacts (8 Å, |Δi|>4): 85; chains: 1; bounding box: 40×17×54 Å

Secondary structure (DSSP, 8-state):
-HHHHHHHHHHHHHHHHHHHHHHHHHHHHGGGSTTTHHHHHHHHHHHHHHHHHHHHHHHHHHHHHGGGGTT-HHHHHHHHHHHHHHHHHHHHHHHHHHHHHHHHHHHHHH--

Solvent-accessible surface area (backbone atoms only — not comparable to full-atom values): 6112 Å² total; per-residue (Å²): 108,69,68,59,53,52,51,48,53,51,53,52,51,50,52,50,54,54,52,41,50,50,46,44,50,54,24,57,68,59,33,81,42,89,90,48,28,71,62,37,44,55,51,25,50,54,46,35,50,51,51,49,57,52,50,52,50,52,51,50,54,54,57,68,50,46,74,81,38,65,91,45,55,68,58,49,46,56,52,48,50,52,51,49,53,49,53,48,52,54,50,50,54,51,45,56,50,53,48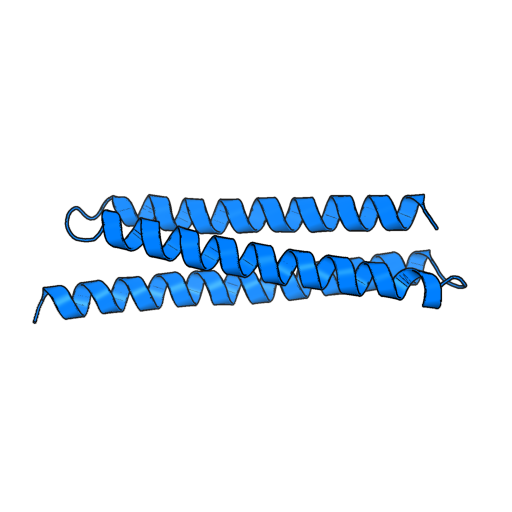,53,52,55,51,54,51,52,54,58,66,74,78,108

pLDDT: mean 84.99, std 9.55, range [56.41, 95.38]

Mean predicted aligned error: 6.06 Å

Sequence (112 aa):
MMVFLLSFIGLALAALAVLTRMILLIGSMQRDCPETGPAARLVAVTVATGFCAIGAGGVLLIAAAFPFLAQAPVVAFFVGLGLAVLCLGLGFSHAVNTLRLTLYRSKVLADS

Organism: NCBI:txid1641875